Protein AF-A0A382LWN2-F1 (afdb_monomer_lite)

Organism: NCBI:txid408172

Structure (mmCIF, N/CA/C/O backbone):
data_AF-A0A382LWN2-F1
#
_entry.id   AF-A0A382LWN2-F1
#
loop_
_atom_site.group_PDB
_atom_site.id
_atom_site.type_symbol
_atom_site.label_atom_id
_atom_site.label_alt_id
_atom_site.label_comp_id
_atom_site.label_asym_id
_atom_site.label_entity_id
_atom_site.label_seq_id
_atom_site.pdbx_PDB_ins_code
_atom_site.Cartn_x
_atom_site.Cartn_y
_atom_site.Cartn_z
_atom_site.occupancy
_atom_site.B_iso_or_equiv
_atom_site.auth_seq_id
_atom_site.auth_comp_id
_atom_site.auth_asym_id
_atom_site.auth_atom_id
_atom_site.pdbx_PDB_model_num
ATOM 1 N N . SER A 1 1 ? 17.709 2.569 -21.258 1.00 64.88 1 SER A N 1
ATOM 2 C CA . SER A 1 1 ? 16.705 3.484 -20.678 1.00 64.88 1 SER A CA 1
ATOM 3 C C . SER A 1 1 ? 16.179 2.824 -19.420 1.00 64.88 1 SER A C 1
ATOM 5 O O . SER A 1 1 ? 15.986 1.618 -19.459 1.00 64.88 1 SER A O 1
ATOM 7 N N . GLU A 1 2 ? 15.969 3.563 -18.332 1.00 66.06 2 GLU A N 1
ATOM 8 C CA . GLU A 1 2 ? 15.521 3.044 -17.019 1.00 66.06 2 GLU A CA 1
ATOM 9 C C . GLU A 1 2 ? 14.151 2.328 -17.060 1.00 66.06 2 GLU A C 1
ATOM 11 O O . GLU A 1 2 ? 13.737 1.695 -16.095 1.00 66.06 2 GLU A O 1
ATOM 16 N N . TYR A 1 3 ? 13.477 2.355 -18.216 1.00 69.94 3 TYR A N 1
ATOM 17 C CA . TYR A 1 3 ? 12.172 1.736 -18.457 1.00 69.94 3 TYR A CA 1
ATOM 18 C C . TYR A 1 3 ? 12.193 0.583 -19.478 1.00 69.94 3 TYR A C 1
ATOM 20 O O . TYR A 1 3 ? 11.134 0.125 -19.913 1.00 69.94 3 TYR A O 1
ATOM 28 N N . THR A 1 4 ? 13.374 0.098 -19.886 1.00 83.12 4 THR A N 1
ATOM 29 C CA . THR A 1 4 ? 13.475 -1.079 -20.770 1.00 83.12 4 THR A CA 1
ATOM 30 C C . THR A 1 4 ? 12.876 -2.312 -20.093 1.00 83.12 4 THR A C 1
ATOM 32 O O . THR A 1 4 ? 13.189 -2.578 -18.937 1.00 83.12 4 THR A O 1
ATOM 35 N N . GLY A 1 5 ? 12.046 -3.075 -20.811 1.00 85.12 5 GLY A N 1
ATOM 36 C CA . GLY A 1 5 ? 11.383 -4.275 -20.275 1.00 85.12 5 GLY A CA 1
ATOM 37 C C . GLY A 1 5 ? 9.992 -4.034 -19.684 1.00 85.12 5 GLY A C 1
ATOM 38 O O . GLY A 1 5 ? 9.405 -4.960 -19.133 1.00 85.12 5 GLY A O 1
ATOM 39 N N . THR A 1 6 ? 9.450 -2.819 -19.802 1.00 93.12 6 THR A N 1
ATOM 40 C CA . THR A 1 6 ? 8.029 -2.574 -19.522 1.00 93.12 6 THR A CA 1
ATOM 41 C C . THR A 1 6 ? 7.194 -3.004 -20.726 1.00 93.12 6 THR A C 1
ATOM 43 O O . THR A 1 6 ? 7.447 -2.554 -21.843 1.00 93.12 6 THR A O 1
ATOM 46 N N . ASP A 1 7 ? 6.195 -3.849 -20.501 1.00 94.00 7 ASP A N 1
ATOM 47 C CA . ASP A 1 7 ? 5.239 -4.296 -21.512 1.00 94.00 7 ASP A CA 1
ATOM 48 C C . ASP A 1 7 ? 3.816 -4.332 -20.933 1.00 94.00 7 ASP A C 1
ATOM 50 O O . ASP A 1 7 ? 3.584 -4.024 -19.762 1.00 94.00 7 ASP A O 1
ATOM 54 N N . ALA A 1 8 ? 2.834 -4.687 -21.762 1.00 94.31 8 ALA A N 1
ATOM 55 C CA . ALA A 1 8 ? 1.432 -4.699 -21.350 1.00 94.31 8 ALA A CA 1
ATOM 56 C C . ALA A 1 8 ? 1.145 -5.653 -20.174 1.00 94.31 8 ALA A C 1
ATOM 58 O O . ALA A 1 8 ? 0.212 -5.407 -19.413 1.00 94.31 8 ALA A O 1
ATOM 59 N N . SER A 1 9 ? 1.939 -6.71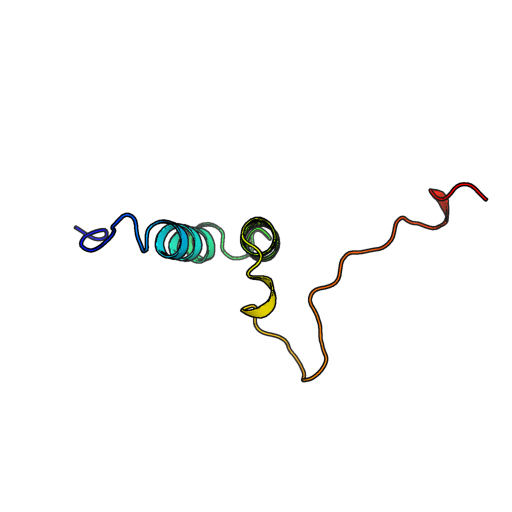4 -19.998 1.00 96.12 9 SER A N 1
ATOM 60 C CA . SER A 1 9 ? 1.751 -7.696 -18.927 1.00 96.12 9 SER A CA 1
ATOM 61 C C . SER A 1 9 ? 2.241 -7.199 -17.565 1.00 96.12 9 SER A C 1
ATOM 63 O O . SER A 1 9 ? 1.737 -7.650 -16.537 1.00 96.12 9 SER A O 1
ATOM 65 N N . ASN A 1 10 ? 3.184 -6.249 -1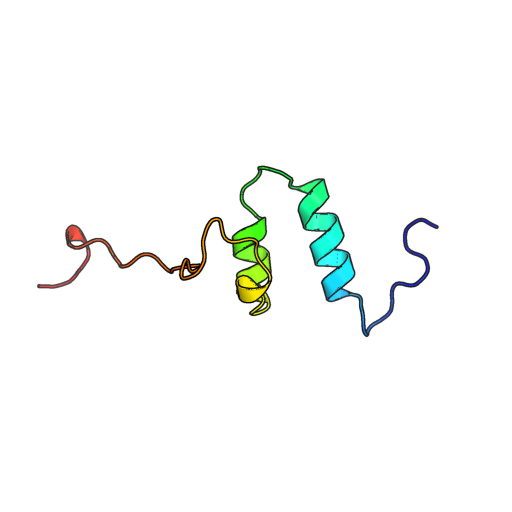7.536 1.00 94.94 10 ASN A N 1
ATOM 66 C CA . ASN A 1 10 ? 3.782 -5.739 -16.298 1.00 94.94 10 ASN A CA 1
ATOM 67 C C . ASN A 1 10 ? 3.571 -4.234 -16.057 1.00 94.94 10 ASN A C 1
ATOM 69 O O . ASN A 1 10 ? 3.989 -3.715 -15.022 1.00 94.94 10 ASN A O 1
ATOM 73 N N . ALA A 1 11 ? 2.895 -3.524 -16.963 1.00 94.38 11 ALA A N 1
ATOM 74 C CA . ALA A 1 11 ? 2.738 -2.073 -16.886 1.00 94.38 11 ALA A CA 1
ATOM 75 C C . ALA A 1 11 ? 2.186 -1.590 -15.530 1.00 94.38 11 ALA A C 1
ATOM 77 O O . ALA A 1 11 ? 2.719 -0.649 -14.942 1.00 94.38 11 ALA A O 1
ATOM 78 N N . VAL A 1 12 ? 1.158 -2.259 -14.993 1.00 95.69 12 VAL A N 1
ATOM 79 C CA . VAL A 1 12 ? 0.542 -1.894 -13.703 1.00 95.69 12 VAL A CA 1
ATOM 80 C C . VAL A 1 12 ? 1.521 -2.077 -12.544 1.00 95.69 12 VAL A C 1
ATOM 82 O O . VAL A 1 12 ? 1.680 -1.169 -11.731 1.00 95.69 12 VAL A O 1
ATOM 85 N N . SER A 1 13 ? 2.220 -3.214 -12.470 1.00 95.44 13 SER A N 1
ATOM 86 C CA . SER A 1 13 ? 3.167 -3.474 -11.379 1.00 95.44 13 SER A CA 1
ATOM 87 C C . SER A 1 13 ? 4.349 -2.504 -11.412 1.00 95.44 13 SER A C 1
ATOM 89 O O . SER A 1 13 ? 4.783 -2.035 -10.359 1.00 95.44 13 SER A O 1
ATOM 91 N N . ARG A 1 14 ? 4.815 -2.122 -12.610 1.00 95.06 14 ARG A N 1
ATOM 92 C CA . ARG A 1 14 ? 5.837 -1.081 -12.790 1.00 95.06 14 ARG A CA 1
ATOM 93 C C . ARG A 1 14 ? 5.337 0.281 -12.307 1.00 95.06 14 ARG A C 1
ATOM 95 O O . ARG A 1 14 ? 5.999 0.887 -11.474 1.00 95.06 14 ARG A O 1
ATOM 102 N N . ILE A 1 15 ? 4.149 0.728 -12.723 1.00 95.25 15 ILE A N 1
ATOM 103 C CA . ILE A 1 15 ? 3.573 2.008 -12.263 1.00 95.25 15 ILE A CA 1
ATOM 104 C C . ILE A 1 15 ? 3.417 2.034 -10.735 1.00 95.25 15 ILE A C 1
ATOM 106 O O . ILE A 1 15 ? 3.757 3.026 -10.093 1.00 95.25 15 ILE A O 1
ATOM 110 N N . LEU A 1 16 ? 2.933 0.944 -10.137 1.00 96.94 16 LEU A N 1
ATOM 111 C CA . LEU A 1 16 ? 2.770 0.826 -8.686 1.00 96.94 16 LEU A CA 1
ATOM 112 C C . LEU A 1 16 ? 4.106 0.816 -7.927 1.00 96.94 16 LEU A C 1
ATOM 114 O O . LEU A 1 16 ? 4.155 1.261 -6.777 1.00 96.94 16 LEU A O 1
ATOM 118 N N . HIS A 1 17 ? 5.174 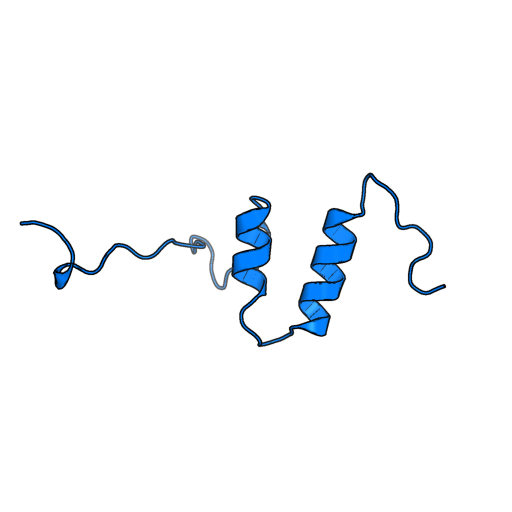0.304 -8.545 1.00 95.19 17 HIS A N 1
ATOM 119 C CA . HIS A 1 17 ? 6.531 0.377 -8.010 1.00 95.19 17 HIS A CA 1
ATOM 120 C C . HIS A 1 17 ? 7.034 1.820 -8.004 1.00 95.19 17 HIS A C 1
ATOM 122 O O . HIS A 1 17 ? 7.403 2.316 -6.943 1.00 95.19 17 HIS A O 1
ATOM 128 N N . GLU A 1 18 ? 6.980 2.512 -9.144 1.00 95.94 18 GLU A N 1
ATOM 129 C CA . GLU A 1 18 ? 7.478 3.889 -9.239 1.00 95.94 18 GLU A CA 1
ATOM 130 C C . GLU A 1 18 ? 6.695 4.826 -8.306 1.00 95.94 18 GLU A C 1
ATOM 132 O O . GLU A 1 18 ? 7.292 5.522 -7.487 1.00 95.94 18 GLU A O 1
ATOM 137 N N . LYS A 1 19 ? 5.353 4.753 -8.299 1.00 97.06 19 LYS A N 1
ATOM 138 C CA . LYS A 1 19 ? 4.505 5.537 -7.380 1.00 97.06 19 LYS A CA 1
ATOM 139 C C . LYS A 1 19 ? 4.878 5.358 -5.908 1.00 97.06 19 LYS A C 1
ATOM 141 O O . LYS A 1 19 ? 4.874 6.331 -5.159 1.00 97.06 19 LYS A O 1
ATOM 146 N N . ARG A 1 20 ? 5.208 4.132 -5.481 1.00 96.38 20 ARG A N 1
ATOM 147 C CA . ARG A 1 20 ? 5.582 3.844 -4.085 1.00 96.38 20 ARG A CA 1
ATOM 148 C C . ARG A 1 20 ? 6.811 4.641 -3.651 1.00 96.38 20 ARG A C 1
ATOM 150 O O . ARG A 1 20 ? 6.857 5.065 -2.499 1.00 96.38 20 ARG A O 1
ATOM 157 N N . TYR A 1 21 ? 7.795 4.784 -4.535 1.00 96.12 21 TYR A N 1
ATOM 158 C CA . TYR A 1 21 ? 9.050 5.465 -4.224 1.00 96.12 21 TYR A CA 1
ATOM 159 C C . TYR A 1 21 ? 8.994 6.962 -4.524 1.00 96.12 21 TYR A C 1
ATOM 161 O O . TYR A 1 21 ? 9.575 7.737 -3.772 1.00 96.12 21 TYR A O 1
ATOM 169 N N . SER A 1 22 ? 8.256 7.383 -5.554 1.00 97.62 22 SER A N 1
ATOM 170 C CA . SER A 1 22 ? 8.067 8.805 -5.862 1.00 97.62 22 SER A CA 1
ATOM 171 C C . SER A 1 22 ? 7.194 9.533 -4.839 1.00 97.62 22 SER A C 1
ATOM 173 O O . SER A 1 22 ? 7.447 10.699 -4.578 1.00 97.62 22 SER A O 1
ATOM 175 N N . LEU A 1 23 ? 6.195 8.856 -4.259 1.00 97.50 23 LEU A N 1
ATOM 176 C CA . LEU A 1 23 ? 5.232 9.428 -3.301 1.00 97.50 23 LEU A CA 1
ATOM 177 C C . LEU A 1 23 ? 5.422 8.830 -1.897 1.00 97.50 23 LEU A C 1
ATOM 179 O O . LEU A 1 23 ? 4.465 8.574 -1.154 1.00 97.50 23 LEU A O 1
ATOM 183 N N . PHE A 1 24 ? 6.666 8.487 -1.555 1.00 96.12 24 PHE A N 1
ATOM 184 C CA . PHE A 1 24 ? 6.966 7.835 -0.288 1.00 96.12 24 PHE A CA 1
ATOM 185 C C . PHE A 1 24 ? 6.599 8.751 0.889 1.00 96.12 24 PHE A C 1
ATOM 187 O O . PHE A 1 24 ? 6.947 9.925 0.902 1.00 96.12 24 PHE A O 1
ATOM 194 N N . LEU A 1 25 ? 5.903 8.193 1.887 1.00 94.75 25 LEU A N 1
ATOM 195 C CA . LEU A 1 25 ? 5.347 8.908 3.051 1.00 94.75 25 LEU A CA 1
ATOM 196 C C . LEU A 1 25 ? 4.238 9.935 2.751 1.00 94.75 25 LEU A C 1
ATOM 198 O O . LEU A 1 25 ? 3.815 10.642 3.658 1.00 94.75 25 LEU A O 1
ATOM 202 N N . GLU A 1 26 ? 3.672 9.943 1.543 1.00 97.69 26 GLU A N 1
ATOM 203 C CA . GLU A 1 2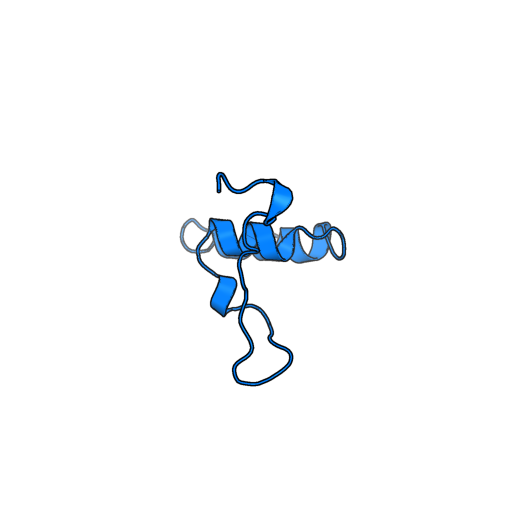6 ? 2.538 10.817 1.188 1.00 97.69 26 GLU A CA 1
ATOM 204 C C . GLU A 1 26 ? 1.162 10.134 1.337 1.00 97.69 26 GLU A C 1
ATOM 206 O O . GLU A 1 26 ? 0.132 10.669 0.942 1.00 97.69 26 GLU A O 1
ATOM 211 N N . GLY A 1 27 ? 1.111 8.919 1.894 1.00 94.88 27 GLY A N 1
ATOM 212 C CA . GLY A 1 27 ? -0.150 8.212 2.171 1.00 94.88 27 GLY A CA 1
ATOM 213 C C . GLY A 1 27 ? -0.810 7.524 0.964 1.00 94.88 27 GLY A C 1
ATOM 214 O O . GLY A 1 27 ? -1.843 6.875 1.118 1.00 94.88 27 GLY A O 1
ATOM 215 N N . HIS A 1 28 ? -0.205 7.570 -0.225 1.00 97.56 28 HIS A N 1
ATOM 216 C CA . HIS A 1 28 ? -0.800 7.013 -1.448 1.00 97.56 28 HIS A CA 1
ATOM 217 C C . HIS A 1 28 ? -0.861 5.480 -1.504 1.00 97.56 28 HIS A C 1
ATOM 219 O O . HIS A 1 28 ? -1.767 4.910 -2.116 1.00 97.56 28 HIS A O 1
ATOM 225 N N . ARG A 1 29 ? 0.071 4.791 -0.835 1.00 96.56 29 ARG A N 1
ATOM 226 C CA . ARG A 1 29 ? 0.284 3.346 -1.012 1.00 96.56 29 ARG A CA 1
ATOM 227 C C . ARG A 1 29 ? -0.971 2.501 -0.771 1.00 96.56 29 ARG A C 1
ATOM 229 O O . ARG A 1 29 ? -1.240 1.593 -1.553 1.00 96.56 29 ARG A O 1
ATOM 236 N N . ILE A 1 30 ? -1.731 2.779 0.290 1.00 95.44 30 ILE A N 1
ATOM 237 C CA . ILE A 1 30 ? -2.939 2.006 0.624 1.00 95.44 30 ILE A CA 1
ATOM 238 C C . ILE A 1 30 ? -4.029 2.229 -0.432 1.00 95.44 30 ILE A C 1
ATOM 240 O O . ILE A 1 30 ? -4.675 1.270 -0.852 1.00 95.44 30 ILE A O 1
ATOM 244 N N . GLY A 1 31 ? -4.214 3.474 -0.883 1.00 96.25 31 GLY A N 1
ATOM 245 C CA . GLY A 1 31 ? -5.193 3.819 -1.915 1.00 96.25 31 GLY A CA 1
ATOM 246 C C . GLY A 1 31 ? -4.883 3.154 -3.256 1.00 96.25 31 GLY A C 1
ATOM 247 O O . GLY A 1 31 ? -5.766 2.536 -3.849 1.00 96.25 31 GLY A O 1
ATOM 248 N N . ASP A 1 32 ? -3.620 3.197 -3.688 1.00 97.81 32 ASP A N 1
ATOM 249 C CA . ASP A 1 32 ? -3.181 2.536 -4.919 1.00 97.81 32 ASP A CA 1
ATOM 250 C C . ASP A 1 32 ? -3.426 1.017 -4.865 1.00 97.81 32 ASP A C 1
ATOM 252 O O . ASP A 1 32 ? -3.981 0.453 -5.804 1.00 97.81 32 ASP A O 1
ATOM 256 N N . MET A 1 33 ? -3.073 0.339 -3.763 1.00 97.44 33 MET A N 1
ATOM 257 C CA . MET A 1 33 ? -3.307 -1.110 -3.646 1.00 97.44 33 MET A CA 1
ATOM 258 C C . MET A 1 33 ? -4.798 -1.461 -3.607 1.00 97.44 33 MET A C 1
ATOM 260 O O . MET A 1 33 ? -5.197 -2.453 -4.212 1.00 97.44 33 MET A O 1
ATOM 264 N N . ARG A 1 34 ? -5.640 -0.648 -2.949 1.00 96.31 34 ARG A N 1
ATOM 265 C CA . ARG A 1 34 ? -7.102 -0.845 -2.943 1.00 96.31 34 ARG A CA 1
ATOM 266 C C . ARG A 1 34 ? -7.698 -0.764 -4.341 1.00 96.31 34 ARG A C 1
ATOM 268 O O . ARG A 1 34 ? -8.529 -1.600 -4.676 1.00 96.31 34 ARG A O 1
ATOM 275 N N . HIS A 1 35 ? -7.262 0.202 -5.150 1.00 96.75 35 HIS A N 1
ATOM 276 C CA . HIS A 1 35 ? -7.772 0.387 -6.510 1.00 96.75 35 HIS A CA 1
ATOM 277 C C . HIS A 1 35 ? -7.586 -0.862 -7.385 1.00 96.75 35 HIS A C 1
ATOM 279 O O . HIS A 1 35 ? -8.452 -1.178 -8.195 1.00 96.75 35 HIS A O 1
ATOM 285 N N . TYR A 1 36 ? -6.489 -1.594 -7.180 1.00 96.50 36 TYR A N 1
ATOM 286 C CA . TYR A 1 36 ? -6.168 -2.810 -7.931 1.00 96.50 36 TYR A CA 1
ATOM 287 C C . TYR A 1 36 ? -6.508 -4.117 -7.196 1.00 96.50 36 TYR A C 1
ATOM 289 O O . TYR A 1 36 ? -6.197 -5.190 -7.704 1.00 96.50 36 TYR A O 1
ATOM 297 N N . GLY A 1 37 ? -7.130 -4.062 -6.012 1.00 96.00 37 GLY A N 1
ATOM 298 C CA . GLY A 1 37 ? -7.454 -5.260 -5.227 1.00 96.00 37 GLY A CA 1
ATOM 299 C C . GLY A 1 37 ? -6.235 -5.988 -4.638 1.00 96.00 37 GLY A C 1
ATOM 300 O O . GLY A 1 37 ? -6.319 -7.172 -4.337 1.00 96.00 37 GLY A O 1
ATOM 301 N N . LEU A 1 38 ? -5.109 -5.290 -4.458 1.00 96.44 38 LEU A N 1
ATOM 302 C CA . LEU A 1 38 ? -3.815 -5.842 -4.022 1.00 96.44 38 LEU A CA 1
ATOM 303 C C . LEU A 1 38 ? -3.500 -5.555 -2.543 1.00 96.44 38 LEU A C 1
ATOM 305 O O . LEU A 1 38 ? -2.343 -5.471 -2.138 1.00 96.44 38 LEU A O 1
ATOM 309 N N . THR A 1 39 ? -4.513 -5.355 -1.698 1.00 95.56 39 THR A N 1
ATOM 310 C CA . THR A 1 39 ? -4.289 -5.044 -0.272 1.00 95.56 39 THR A CA 1
ATOM 311 C C . THR A 1 39 ? -3.681 -6.200 0.521 1.00 95.56 39 THR A C 1
ATOM 313 O O . THR A 1 39 ? -3.104 -5.945 1.571 1.00 95.56 39 THR A O 1
ATOM 316 N N . GLY A 1 40 ? -3.783 -7.441 0.030 1.00 94.00 40 GLY A N 1
ATOM 317 C CA . GLY A 1 40 ? -3.147 -8.617 0.638 1.00 94.00 40 GLY A CA 1
ATOM 318 C C . GLY A 1 40 ? -1.622 -8.659 0.487 1.00 94.00 40 GLY A C 1
ATOM 319 O O . GLY A 1 40 ? -0.967 -9.371 1.238 1.00 94.00 40 GLY A O 1
ATOM 320 N N . ASP A 1 41 ? -1.057 -7.859 -0.423 1.00 94.25 41 ASP A N 1
ATOM 321 C CA . ASP A 1 41 ? 0.392 -7.779 -0.660 1.00 94.25 41 ASP A CA 1
ATOM 322 C C . ASP A 1 41 ? 1.077 -6.714 0.217 1.00 94.25 41 ASP A C 1
ATOM 324 O O . ASP A 1 41 ? 2.279 -6.453 0.092 1.00 94.25 41 ASP A O 1
ATOM 328 N N . LEU A 1 42 ? 0.310 -6.020 1.064 1.00 94.62 42 LEU A N 1
ATOM 329 C CA . LEU A 1 42 ? 0.854 -5.030 1.985 1.00 94.62 42 LEU A CA 1
ATOM 330 C C . LEU A 1 42 ? 1.485 -5.720 3.200 1.00 94.62 42 LEU A C 1
ATOM 332 O O . LEU A 1 42 ? 0.935 -6.700 3.699 1.00 94.62 42 LEU A O 1
ATOM 336 N N . PRO A 1 43 ? 2.622 -5.203 3.704 1.00 94.19 43 PRO A N 1
ATOM 337 C CA . PRO A 1 43 ? 3.202 -5.717 4.933 1.00 94.19 43 PRO A CA 1
ATOM 338 C C . PRO A 1 43 ? 2.234 -5.477 6.095 1.00 94.19 43 PRO A C 1
ATOM 340 O O . PRO A 1 43 ? 1.680 -4.385 6.233 1.00 94.19 43 PRO A O 1
ATOM 343 N N . LEU A 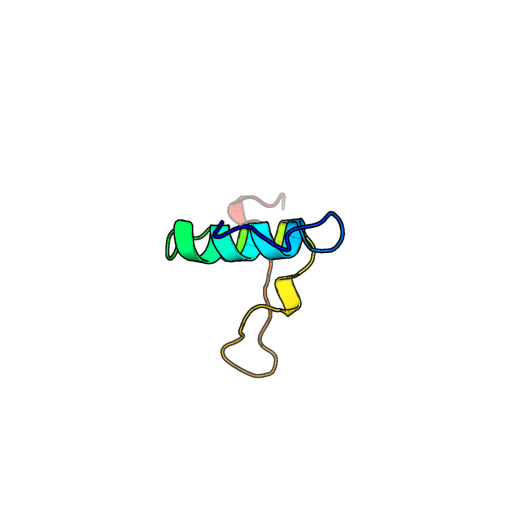1 44 ? 2.053 -6.507 6.914 1.00 95.31 44 LEU A N 1
ATOM 344 C CA . LEU A 1 44 ? 1.297 -6.462 8.158 1.00 95.31 44 LEU A CA 1
ATOM 345 C C . LEU A 1 44 ? 2.270 -6.583 9.326 1.00 95.31 44 LEU A C 1
ATOM 347 O O . LEU A 1 44 ? 3.277 -7.285 9.223 1.00 95.31 44 LEU A O 1
ATOM 351 N N . ASP A 1 45 ? 1.962 -5.911 10.430 1.00 94.88 45 ASP A N 1
ATOM 352 C CA . ASP A 1 45 ? 2.841 -5.901 11.598 1.00 94.88 45 ASP A CA 1
ATOM 353 C C . ASP A 1 45 ? 2.794 -7.233 12.363 1.00 94.88 45 ASP A C 1
ATOM 355 O O . ASP A 1 45 ? 3.784 -7.626 12.986 1.00 94.88 45 ASP A O 1
ATOM 359 N N . ARG A 1 46 ? 1.650 -7.936 12.336 1.00 95.81 46 ARG A N 1
ATOM 360 C CA . ARG A 1 46 ? 1.433 -9.212 13.033 1.00 95.81 46 ARG A CA 1
ATOM 361 C C . ARG A 1 46 ? 0.520 -10.146 12.244 1.00 95.81 46 ARG A C 1
ATOM 363 O O . ARG A 1 46 ? -0.327 -9.710 11.463 1.00 95.81 46 ARG A O 1
ATOM 370 N N . ASP A 1 47 ? 0.638 -11.439 12.531 1.00 94.81 47 ASP A N 1
ATOM 371 C CA . ASP A 1 47 ? -0.284 -12.452 12.021 1.00 94.81 47 ASP A CA 1
ATOM 372 C C . ASP A 1 47 ? -1.716 -12.175 12.499 1.00 94.81 47 ASP A C 1
ATOM 374 O O . ASP A 1 47 ? -1.968 -11.971 13.689 1.00 94.81 47 ASP A O 1
ATOM 378 N N . GLY A 1 48 ? -2.662 -12.187 11.560 1.00 92.25 48 GLY A N 1
ATOM 379 C CA . GLY A 1 48 ? -4.075 -11.906 11.821 1.00 92.25 48 GLY A CA 1
ATOM 380 C C . GLY A 1 48 ? -4.469 -10.428 11.730 1.00 92.25 48 GLY A C 1
ATOM 381 O O . GLY A 1 48 ? 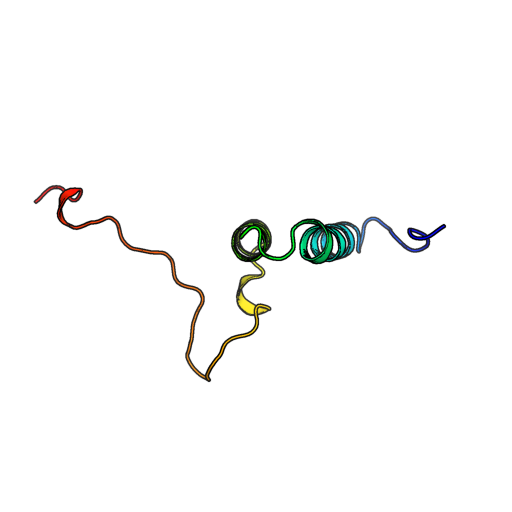-5.665 -10.140 11.765 1.00 92.25 48 GLY A O 1
ATOM 382 N N . ASP A 1 49 ? -3.515 -9.503 11.565 1.00 95.31 49 ASP A N 1
ATOM 383 C CA . ASP A 1 49 ? -3.841 -8.117 11.221 1.00 95.31 49 ASP A CA 1
ATOM 384 C C . ASP A 1 49 ? -4.420 -8.040 9.793 1.00 95.31 49 ASP A C 1
ATOM 386 O O . ASP A 1 49 ? -4.218 -8.922 8.956 1.00 95.31 49 ASP A O 1
ATOM 390 N N . ALA A 1 50 ? -5.187 -6.987 9.506 1.00 92.81 50 ALA A N 1
ATOM 391 C CA . ALA A 1 50 ? -5.837 -6.818 8.212 1.00 92.81 50 ALA A CA 1
ATOM 392 C C . ALA A 1 50 ? -5.923 -5.346 7.806 1.00 92.81 50 ALA A C 1
ATOM 394 O O . ALA A 1 50 ? -6.045 -4.444 8.636 1.00 92.81 50 ALA A O 1
ATOM 395 N N . VAL A 1 51 ? -5.935 -5.105 6.496 1.00 93.81 51 VAL A N 1
ATOM 396 C CA . VAL A 1 51 ? -6.271 -3.794 5.938 1.00 93.81 51 VAL A CA 1
ATOM 397 C C . VAL A 1 51 ? -7.787 -3.612 6.028 1.00 93.81 51 VAL A C 1
ATOM 399 O O . VAL A 1 51 ? -8.538 -4.246 5.290 1.00 93.81 51 VAL A O 1
ATOM 402 N N . VAL A 1 52 ? -8.244 -2.745 6.932 1.00 92.38 52 VAL A N 1
ATOM 403 C CA . VAL A 1 52 ? -9.676 -2.541 7.221 1.00 92.38 52 VAL A CA 1
ATOM 404 C C . VAL A 1 52 ? -10.237 -1.286 6.564 1.00 92.38 52 VAL A C 1
ATOM 406 O O . VAL A 1 52 ? -9.509 -0.342 6.262 1.00 92.38 52 VAL A O 1
ATOM 409 N N . THR A 1 53 ? -11.548 -1.249 6.350 1.00 90.69 53 THR A N 1
ATOM 410 C CA . THR A 1 53 ? -12.275 -0.018 6.009 1.00 90.69 53 THR A CA 1
ATOM 411 C C . THR A 1 53 ? -12.935 0.511 7.274 1.00 90.69 53 THR A C 1
ATOM 413 O O . THR A 1 53 ? -13.547 -0.261 8.009 1.00 90.69 53 THR A O 1
ATOM 416 N N . PHE A 1 54 ? -12.796 1.809 7.539 1.00 90.81 54 PHE A N 1
ATOM 417 C CA . PHE A 1 54 ? -13.428 2.421 8.703 1.00 90.81 54 PHE A CA 1
ATOM 418 C C . PHE A 1 54 ? -14.953 2.469 8.535 1.00 90.81 54 PHE A C 1
ATOM 420 O O . PHE A 1 54 ? -15.426 2.743 7.427 1.00 90.81 54 PHE A O 1
ATOM 427 N N . PRO A 1 55 ? -15.719 2.197 9.605 1.00 91.31 55 PRO A N 1
ATOM 428 C CA . PRO A 1 55 ? -17.161 2.391 9.591 1.00 91.31 55 PRO A CA 1
ATOM 429 C C . PRO A 1 55 ? -17.506 3.883 9.516 1.00 91.31 55 PRO A C 1
ATOM 431 O O . PRO A 1 55 ? -16.681 4.746 9.826 1.00 91.31 55 PRO A O 1
ATOM 434 N N . ILE A 1 56 ? -18.746 4.173 9.121 1.00 93.50 56 ILE A N 1
ATOM 435 C CA . ILE A 1 56 ? -19.312 5.522 9.218 1.00 93.50 56 ILE A CA 1
ATOM 436 C C . ILE A 1 56 ? -19.392 5.891 10.711 1.00 93.50 56 ILE A C 1
ATOM 438 O O . ILE A 1 56 ? -19.805 5.040 11.504 1.00 93.50 56 ILE A O 1
ATOM 442 N N . PRO A 1 57 ? -18.991 7.108 11.122 1.00 94.25 57 PRO A N 1
ATOM 443 C CA . PRO A 1 57 ? -19.154 7.556 12.502 1.00 94.25 57 PRO A CA 1
ATOM 444 C C . PRO A 1 57 ? -20.609 7.434 12.979 1.00 94.25 57 PRO A C 1
ATOM 446 O O . PRO A 1 57 ? -21.527 7.800 12.255 1.00 94.25 57 PRO A O 1
ATOM 449 N N . GLU A 1 58 ? -20.829 6.997 14.223 1.00 92.88 58 GLU A N 1
ATOM 450 C CA . GLU A 1 58 ? -22.185 6.818 14.788 1.00 92.88 58 GLU A CA 1
ATOM 451 C C . GLU A 1 58 ? -23.008 8.116 14.829 1.00 92.88 58 GLU A C 1
ATOM 453 O O . GLU A 1 58 ? -24.230 8.103 14.812 1.00 92.88 58 GLU A O 1
ATOM 458 N N . THR A 1 59 ? -22.354 9.278 14.861 1.00 94.94 59 THR A N 1
ATOM 459 C CA . THR A 1 59 ? -23.043 10.576 14.771 1.00 94.94 59 THR A CA 1
ATOM 460 C C . THR A 1 59 ? -23.604 10.866 13.376 1.00 94.94 59 THR A C 1
ATOM 462 O O . THR A 1 59 ? -24.358 11.821 13.210 1.00 94.94 59 THR A O 1
ATOM 465 N N . GLU A 1 60 ? -23.204 10.083 12.374 1.00 93.38 60 GLU A N 1
ATOM 466 C CA . GLU A 1 60 ? -23.585 10.198 10.965 1.00 93.38 60 GLU A CA 1
ATOM 467 C C . GLU A 1 60 ? -24.477 9.024 10.505 1.00 93.38 60 GLU A C 1
ATOM 469 O O . GLU A 1 60 ? -24.867 8.973 9.336 1.00 93.38 60 GLU A O 1
ATOM 474 N N . THR A 1 61 ? -24.838 8.090 11.398 1.00 89.25 61 THR A N 1
ATOM 475 C CA . THR A 1 61 ? -25.795 7.007 11.119 1.00 89.25 61 THR A CA 1
ATOM 476 C C . THR A 1 61 ? -27.228 7.442 11.485 1.00 89.25 61 THR A C 1
ATOM 478 O O . THR A 1 61 ? -27.452 8.016 12.552 1.00 89.25 61 THR A O 1
ATOM 481 N N . PRO A 1 62 ? -28.240 7.219 10.619 1.00 83.25 62 PRO A N 1
ATOM 482 C CA . PRO A 1 62 ? -29.638 7.396 11.008 1.00 83.25 62 PRO A CA 1
ATOM 483 C C . PRO A 1 62 ? -30.004 6.368 12.085 1.00 83.25 62 PRO A C 1
ATOM 485 O O . PRO A 1 62 ? -29.826 5.170 11.860 1.00 83.25 62 PRO A O 1
ATOM 488 N N . GLY A 1 63 ? -30.471 6.848 13.242 1.00 75.44 63 GLY A N 1
ATOM 489 C CA . GLY A 1 63 ? -30.970 6.003 14.335 1.00 75.44 63 GLY A CA 1
ATOM 490 C C . GLY A 1 63 ? -32.276 5.284 14.020 1.00 75.44 63 GLY A C 1
ATOM 491 O O . GLY A 1 63 ? -32.978 5.695 13.066 1.00 75.44 63 GLY A O 1
#

pLDDT: mean 92.8, std 6.92, range [64.88, 97.81]

Sequence (63 aa):
SEYTGTDASNAVSRILHEKRYSLFLEGHRIGDMRHYGLTGDLPLDRDGDAVVTFPIPETETPG

InterPro domains:
  IPR011990 Tetratricopeptide-like helical domain superfamily [SSF48452] (5-60)

Foldseek 3Di:
DVCPPDDPVCVLVVVLVVCCVVCPPVPCNCVSCVVVVNQVVDDDPDPPDGDDDDDDPPVPDDD

Secondary structure (DSSP, 8-state):
-TTTT--TTTHHHHHHHHHHHHTTTTTHHHHHHHHTT-GGGS--SSTT---PPPPPPGGGS--

Radius of gyration: 16.41 Å; chains: 1; bounding box: 48×23×36 Å